Protein AF-A0AAI8BEH1-F1 (afdb_monomer_lite)

Structure (mmCIF, N/CA/C/O backbone):
data_AF-A0AAI8BEH1-F1
#
_entry.id   AF-A0AAI8BEH1-F1
#
loop_
_atom_site.group_PDB
_atom_site.id
_atom_site.type_symbol
_atom_site.label_atom_id
_atom_site.label_alt_id
_atom_site.label_comp_id
_atom_site.label_asym_id
_atom_site.label_entity_id
_atom_site.label_seq_id
_atom_site.pdbx_PDB_ins_code
_atom_site.Cartn_x
_atom_site.Cartn_y
_atom_site.Cartn_z
_atom_site.occupancy
_atom_site.B_iso_or_equiv
_atom_site.auth_seq_id
_atom_site.auth_comp_id
_atom_site.auth_asym_id
_atom_site.auth_atom_id
_atom_site.pdbx_PDB_model_num
ATOM 1 N N . MET A 1 1 ? -7.764 24.376 4.235 1.00 41.94 1 MET A N 1
ATOM 2 C CA . MET A 1 1 ? -6.865 23.401 3.581 1.00 41.94 1 MET A CA 1
ATOM 3 C C . MET A 1 1 ? -6.364 22.453 4.655 1.00 41.94 1 MET A C 1
ATOM 5 O O . MET A 1 1 ? -5.607 22.878 5.518 1.00 41.94 1 MET A O 1
ATOM 9 N N . THR A 1 2 ? -6.880 21.226 4.716 1.00 47.69 2 THR A N 1
ATOM 10 C CA . THR A 1 2 ? -6.486 20.275 5.764 1.00 47.69 2 THR A CA 1
ATOM 11 C C . THR A 1 2 ? -5.060 19.832 5.478 1.00 47.69 2 THR A C 1
ATOM 13 O O . THR A 1 2 ? -4.812 19.175 4.472 1.00 47.69 2 THR A O 1
ATOM 16 N N . ASN A 1 3 ? -4.127 20.248 6.330 1.00 54.34 3 ASN A N 1
ATOM 17 C CA . ASN A 1 3 ? -2.711 19.918 6.238 1.00 54.34 3 ASN A CA 1
ATOM 18 C C . ASN A 1 3 ? -2.559 18.420 6.553 1.00 54.34 3 ASN A C 1
ATOM 20 O O . ASN A 1 3 ? -2.408 18.021 7.709 1.00 54.34 3 ASN A O 1
ATOM 24 N N . GLN A 1 4 ? -2.771 17.569 5.551 1.00 69.69 4 GLN A N 1
ATOM 25 C CA . GLN A 1 4 ? -2.724 16.127 5.732 1.00 69.69 4 GLN A CA 1
ATOM 26 C C . GLN A 1 4 ? -1.251 15.765 5.885 1.00 69.69 4 GLN A C 1
ATOM 28 O O . GLN A 1 4 ? -0.481 15.894 4.948 1.00 69.69 4 GLN A O 1
ATOM 33 N N . ARG A 1 5 ? -0.825 15.416 7.097 1.00 86.44 5 ARG A N 1
ATOM 34 C CA . ARG A 1 5 ? 0.536 14.926 7.326 1.00 86.44 5 ARG A CA 1
ATOM 35 C C . ARG A 1 5 ? 0.601 13.461 6.917 1.00 86.44 5 ARG A C 1
ATOM 37 O O . ARG A 1 5 ? -0.348 12.719 7.192 1.00 86.44 5 ARG A O 1
ATOM 44 N N . SER A 1 6 ? 1.710 13.075 6.288 1.00 92.00 6 SER A N 1
ATOM 45 C CA . SER A 1 6 ? 2.006 11.669 6.020 1.00 92.00 6 SER A CA 1
ATOM 46 C C . SER A 1 6 ? 2.011 10.890 7.334 1.00 92.00 6 SER A C 1
ATOM 48 O O . SER A 1 6 ? 2.530 11.368 8.345 1.00 92.00 6 SER A O 1
ATOM 50 N N . ILE A 1 7 ? 1.390 9.716 7.325 1.00 92.88 7 ILE A N 1
ATOM 51 C CA . ILE A 1 7 ? 1.369 8.800 8.469 1.00 92.88 7 ILE A CA 1
ATOM 52 C C . ILE A 1 7 ? 2.483 7.753 8.376 1.00 92.88 7 ILE A C 1
ATOM 54 O O . ILE A 1 7 ? 2.939 7.271 9.407 1.00 92.88 7 ILE A O 1
ATOM 58 N N . THR A 1 8 ? 2.929 7.413 7.165 1.00 91.75 8 THR A N 1
ATOM 59 C CA . THR A 1 8 ? 3.984 6.413 6.938 1.00 91.75 8 THR A CA 1
ATOM 60 C C . THR A 1 8 ? 5.388 7.000 7.066 1.00 91.75 8 THR A C 1
ATOM 62 O O . THR A 1 8 ? 6.341 6.264 7.297 1.00 91.75 8 THR A O 1
ATOM 65 N N . GLY A 1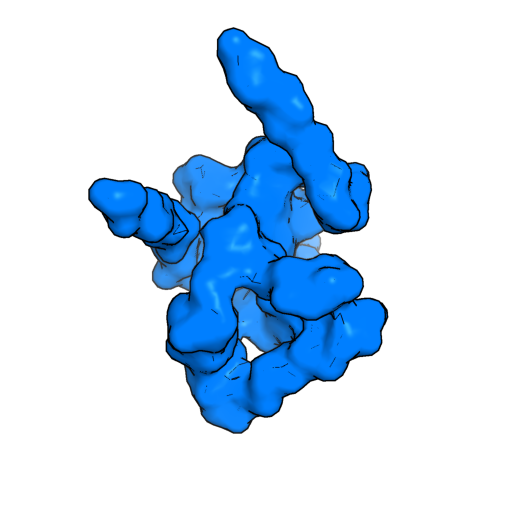 9 ? 5.519 8.323 6.910 1.00 91.31 9 GLY A N 1
ATOM 66 C CA . GLY A 1 9 ? 6.803 9.009 6.783 1.00 91.31 9 GLY A CA 1
ATOM 67 C C . GLY A 1 9 ? 7.338 9.060 5.348 1.00 91.31 9 GLY A C 1
ATOM 68 O O . GLY A 1 9 ? 8.356 9.705 5.126 1.00 91.31 9 GLY A O 1
ATOM 69 N N . PHE A 1 10 ? 6.661 8.439 4.373 1.00 91.69 10 PHE A N 1
ATOM 70 C CA . PHE A 1 10 ? 7.090 8.461 2.966 1.00 91.69 10 PHE A CA 1
ATOM 71 C C . PHE A 1 10 ? 6.685 9.736 2.225 1.00 91.69 10 PHE A C 1
ATOM 73 O O . PHE A 1 10 ? 7.298 10.058 1.218 1.00 91.69 10 PHE A O 1
ATOM 80 N N . GLY A 1 11 ? 5.677 10.464 2.709 1.00 94.38 11 GLY A N 1
ATOM 81 C CA . GLY A 1 11 ? 5.100 11.613 2.008 1.00 94.38 11 GLY A CA 1
ATOM 82 C C . GLY A 1 11 ? 3.668 11.340 1.553 1.00 94.38 11 GLY A C 1
ATOM 83 O O . GLY A 1 11 ? 3.268 10.203 1.308 1.00 94.38 11 GLY A O 1
ATOM 84 N N . 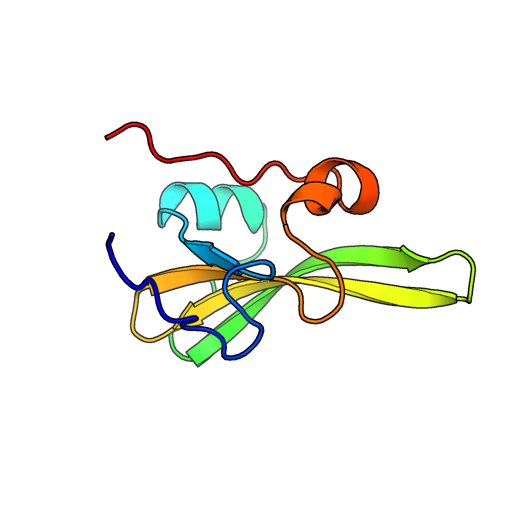VAL A 1 12 ? 2.856 12.394 1.471 1.00 94.00 12 VAL A N 1
ATOM 85 C CA . VAL A 1 12 ? 1.414 12.298 1.155 1.00 94.00 12 VAL A CA 1
ATOM 86 C C . VAL A 1 12 ? 1.138 11.865 -0.282 1.00 94.00 12 VAL A C 1
ATOM 88 O O . VAL A 1 12 ? 0.047 11.396 -0.614 1.00 94.00 12 VAL A O 1
ATOM 91 N N . GLU A 1 13 ? 2.118 12.057 -1.145 1.00 95.56 13 GLU A N 1
ATOM 92 C CA . GLU A 1 13 ? 2.168 11.651 -2.536 1.00 95.56 13 GLU A CA 1
ATOM 93 C C . GLU A 1 13 ? 2.523 10.164 -2.689 1.00 95.56 13 GLU A C 1
ATOM 95 O O . GLU A 1 13 ? 2.220 9.578 -3.721 1.00 95.56 13 GLU A O 1
ATOM 100 N N . PHE A 1 14 ? 3.048 9.533 -1.636 1.00 96.69 14 PHE A N 1
ATOM 101 C CA . PHE A 1 14 ? 3.488 8.134 -1.592 1.00 96.69 14 PHE A CA 1
ATOM 102 C C . PHE A 1 14 ? 2.587 7.235 -0.731 1.00 96.69 14 PHE A C 1
ATOM 104 O O . PHE A 1 14 ? 2.863 6.048 -0.544 1.00 96.69 14 PHE A O 1
ATOM 111 N N . GLU A 1 15 ? 1.492 7.780 -0.197 1.00 95.69 15 GLU A N 1
ATOM 112 C CA . GLU A 1 15 ? 0.553 7.050 0.650 1.00 95.69 15 GLU A CA 1
ATOM 113 C C . GLU A 1 15 ? -0.911 7.358 0.309 1.00 95.69 15 GLU A C 1
ATOM 115 O O . GLU A 1 15 ? -1.278 8.431 -0.183 1.00 95.69 15 GLU A O 1
ATOM 120 N N . HIS A 1 16 ? -1.784 6.406 0.627 1.00 95.44 16 HIS A N 1
ATOM 121 C CA . HIS A 1 16 ? -3.226 6.564 0.528 1.00 95.44 16 HIS A CA 1
ATOM 122 C C . HIS A 1 16 ? -3.921 5.784 1.639 1.00 95.44 16 HIS A C 1
ATOM 124 O O . HIS A 1 16 ? -3.785 4.565 1.745 1.00 95.44 16 HIS A O 1
ATOM 130 N N . ARG A 1 17 ? -4.699 6.476 2.475 1.00 95.38 17 ARG A N 1
ATOM 131 C CA . ARG A 1 17 ? -5.501 5.815 3.514 1.00 95.38 17 ARG A CA 1
ATOM 132 C C . ARG A 1 17 ? -6.602 4.986 2.865 1.00 95.38 17 ARG A C 1
ATOM 134 O O . ARG A 1 17 ? -7.309 5.464 1.981 1.00 95.38 17 ARG A O 1
ATOM 141 N N . VAL A 1 18 ? -6.779 3.761 3.344 1.00 95.00 18 VAL A N 1
ATOM 142 C CA . VAL A 1 18 ? -7.790 2.830 2.838 1.00 95.00 18 VAL A CA 1
ATOM 143 C C . VAL A 1 18 ? -8.642 2.293 3.982 1.00 95.00 18 VAL A C 1
ATOM 145 O O . VAL A 1 18 ? -8.207 2.213 5.130 1.00 95.00 18 VAL A O 1
ATOM 148 N N . THR A 1 19 ? -9.882 1.916 3.676 1.00 95.44 19 THR A N 1
ATOM 149 C CA . THR A 1 19 ? -10.731 1.211 4.641 1.00 95.44 19 THR A CA 1
ATOM 150 C C . THR A 1 19 ? -10.183 -0.191 4.905 1.00 95.44 19 THR A C 1
ATOM 152 O O . THR A 1 19 ? -9.438 -0.749 4.095 1.00 95.44 19 THR A O 1
ATOM 155 N N . ARG A 1 20 ? -10.593 -0.802 6.022 1.00 95.31 20 ARG A N 1
ATOM 156 C CA . ARG A 1 20 ? -10.241 -2.192 6.351 1.00 95.31 20 ARG A CA 1
ATOM 157 C C . ARG A 1 20 ? -10.662 -3.175 5.250 1.00 95.31 20 ARG A C 1
ATOM 159 O O . ARG A 1 20 ? -9.902 -4.088 4.935 1.00 95.31 20 ARG A O 1
ATOM 166 N N . ASP A 1 21 ? -11.832 -2.978 4.646 1.00 95.06 21 ASP A N 1
ATOM 167 C CA . ASP A 1 21 ? -12.342 -3.857 3.584 1.00 95.06 21 ASP A CA 1
ATOM 168 C C . ASP A 1 21 ? -11.533 -3.718 2.295 1.00 95.06 21 ASP A C 1
ATOM 170 O O . ASP A 1 21 ? -11.186 -4.713 1.650 1.00 95.06 21 ASP A O 1
ATOM 174 N N . ARG A 1 22 ? -11.136 -2.485 1.955 1.00 94.50 22 ARG A N 1
ATOM 175 C CA . ARG A 1 22 ? -10.242 -2.250 0.822 1.00 94.50 22 ARG A CA 1
ATOM 176 C C . ARG A 1 22 ? -8.856 -2.833 1.080 1.00 94.50 22 ARG A C 1
ATOM 178 O O . ARG A 1 22 ? -8.324 -3.491 0.194 1.00 94.50 22 ARG A O 1
ATOM 185 N N . ALA A 1 23 ? -8.305 -2.655 2.280 1.00 96.12 23 ALA A N 1
ATOM 186 C CA . ALA A 1 23 ? -7.049 -3.281 2.684 1.00 96.12 23 ALA A CA 1
ATOM 187 C C . ALA A 1 23 ? -7.117 -4.813 2.558 1.00 96.12 23 ALA A C 1
ATOM 189 O O . ALA A 1 23 ? -6.197 -5.423 2.023 1.00 96.12 23 ALA A O 1
ATOM 190 N N . ARG A 1 24 ? -8.235 -5.435 2.960 1.00 96.25 24 ARG A N 1
ATOM 191 C CA . ARG A 1 24 ? -8.436 -6.886 2.834 1.00 96.25 24 ARG A CA 1
ATOM 192 C C . ARG A 1 24 ? -8.471 -7.322 1.374 1.00 96.25 24 ARG A C 1
ATOM 194 O O . ARG A 1 24 ? -7.825 -8.298 1.019 1.00 96.25 24 ARG A O 1
ATOM 201 N N . THR A 1 25 ? -9.174 -6.565 0.534 1.00 95.44 25 THR A N 1
ATOM 202 C CA . THR A 1 25 ? -9.223 -6.806 -0.915 1.00 95.44 25 THR A CA 1
ATOM 203 C C . THR A 1 25 ? -7.827 -6.726 -1.537 1.00 95.44 25 THR A C 1
ATOM 205 O O . THR A 1 25 ?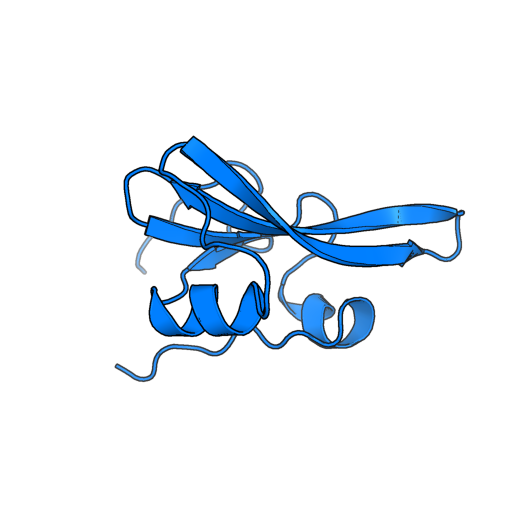 -7.468 -7.580 -2.338 1.00 95.44 25 THR A O 1
ATOM 208 N N . LEU A 1 26 ? -7.024 -5.729 -1.147 1.00 95.94 26 LEU A N 1
ATOM 209 C CA . LEU A 1 26 ? -5.653 -5.544 -1.635 1.00 95.94 26 LEU A CA 1
ATOM 210 C C . LEU A 1 26 ? -4.708 -6.661 -1.169 1.00 95.94 26 LEU A C 1
ATOM 212 O O . LEU A 1 26 ? -3.874 -7.109 -1.949 1.00 95.94 26 LEU A O 1
ATOM 216 N N . CYS A 1 27 ? -4.843 -7.135 0.073 1.00 96.00 27 CYS A N 1
ATOM 217 C CA . CYS A 1 27 ? -4.065 -8.273 0.571 1.00 96.00 27 CYS A CA 1
ATOM 218 C C . CYS A 1 27 ? -4.447 -9.605 -0.106 1.00 96.00 27 CYS A C 1
ATOM 220 O O . CYS A 1 27 ? -3.633 -10.532 -0.134 1.00 96.00 27 CYS A O 1
ATOM 222 N N . GLY A 1 28 ? -5.657 -9.714 -0.664 1.00 93.75 28 GLY A N 1
ATOM 223 C CA . GLY A 1 28 ? -6.143 -10.921 -1.328 1.00 93.75 28 GLY A CA 1
ATOM 224 C C . GLY A 1 28 ? -6.177 -12.111 -0.369 1.00 93.75 28 GLY A C 1
ATOM 225 O O . GLY A 1 28 ? -6.857 -12.076 0.653 1.00 93.75 28 GLY A O 1
ATOM 226 N N . ILE A 1 29 ? -5.420 -13.163 -0.688 1.00 93.56 29 ILE A N 1
ATOM 227 C CA . ILE A 1 29 ? -5.295 -14.361 0.161 1.00 93.56 29 ILE A CA 1
ATOM 228 C C . ILE A 1 29 ? -4.403 -14.142 1.392 1.00 93.56 29 ILE A C 1
ATOM 230 O O . ILE A 1 29 ? -4.402 -14.962 2.309 1.00 93.56 29 ILE A O 1
ATOM 234 N N . ARG A 1 30 ? -3.601 -13.069 1.407 1.00 93.69 30 ARG A N 1
ATOM 235 C CA . ARG A 1 30 ? -2.701 -12.763 2.522 1.00 93.69 30 ARG A CA 1
ATOM 236 C C . ARG A 1 30 ? -3.512 -12.181 3.681 1.00 93.69 30 ARG A C 1
ATOM 238 O O . ARG A 1 30 ? -4.488 -11.463 3.448 1.00 93.69 30 ARG A O 1
ATOM 245 N N . PRO A 1 31 ? -3.119 -12.447 4.936 1.00 93.50 31 PRO A N 1
ATOM 246 C CA . PRO A 1 31 ? -3.778 -11.826 6.073 1.00 93.50 31 PRO A CA 1
ATOM 247 C C . PRO A 1 31 ? -3.636 -10.299 6.020 1.00 93.50 31 PRO A C 1
ATOM 249 O O . PRO A 1 31 ? -2.670 -9.758 5.482 1.00 93.50 31 PRO A O 1
ATOM 252 N N . LEU A 1 32 ? -4.597 -9.598 6.624 1.00 96.62 32 LEU A N 1
ATOM 253 C CA . LEU A 1 32 ? -4.427 -8.179 6.927 1.00 96.62 32 LEU A CA 1
ATOM 254 C C . LEU A 1 32 ? -3.245 -7.996 7.895 1.00 96.62 32 LEU A C 1
ATOM 256 O O . LEU A 1 32 ? -3.137 -8.766 8.857 1.00 96.62 32 LEU A O 1
ATOM 260 N N . PRO A 1 33 ? -2.402 -6.967 7.705 1.00 97.62 33 PRO A N 1
ATOM 261 C CA . PRO A 1 33 ? -1.295 -6.708 8.612 1.00 97.62 33 PRO A CA 1
ATOM 262 C C . PRO A 1 33 ? -1.797 -6.385 10.023 1.00 97.62 33 PRO A C 1
ATOM 264 O O . PRO A 1 33 ? -2.753 -5.621 10.221 1.00 97.62 33 PRO A O 1
ATOM 267 N N . ARG A 1 34 ? -1.118 -6.957 11.023 1.00 97.56 34 ARG A N 1
ATOM 268 C CA . ARG A 1 34 ? -1.273 -6.565 12.431 1.00 97.56 34 ARG A CA 1
ATOM 269 C C . ARG A 1 34 ? -0.773 -5.131 12.623 1.00 97.56 34 ARG A C 1
ATOM 271 O O . ARG A 1 34 ? 0.004 -4.633 11.817 1.00 97.56 34 ARG A O 1
ATOM 278 N N . MET A 1 35 ? -1.209 -4.475 13.694 1.00 97.75 35 MET A N 1
ATOM 279 C CA . MET A 1 35 ? -0.749 -3.123 14.024 1.00 97.75 35 MET A CA 1
ATOM 280 C C . MET A 1 35 ? 0.781 -3.083 14.152 1.00 97.75 35 MET A C 1
ATOM 282 O O . MET A 1 35 ? 1.356 -3.951 14.804 1.00 97.75 35 MET A O 1
ATOM 286 N N . GLY A 1 36 ? 1.416 -2.095 13.518 1.00 96.25 36 GLY A N 1
ATOM 287 C CA . GLY A 1 36 ? 2.874 -1.949 13.444 1.00 96.25 36 GLY A CA 1
ATOM 288 C C . GLY A 1 36 ? 3.545 -2.782 12.347 1.00 96.25 36 GLY A C 1
ATOM 289 O O . GLY A 1 36 ? 4.759 -2.706 12.201 1.00 96.25 36 GLY A O 1
ATOM 290 N N . TYR A 1 37 ? 2.779 -3.556 11.574 1.00 97.69 37 TYR A N 1
ATOM 291 C CA . TYR A 1 37 ? 3.291 -4.393 10.491 1.00 97.69 37 TYR A CA 1
ATOM 292 C C . TYR A 1 37 ? 2.735 -3.972 9.132 1.00 97.69 37 TYR A C 1
ATOM 294 O O . TYR A 1 37 ? 1.788 -3.186 9.011 1.00 97.69 37 TYR A O 1
ATOM 302 N N . GLU A 1 38 ? 3.315 -4.569 8.099 1.00 97.56 38 GLU A N 1
ATOM 303 C CA . GLU A 1 38 ? 2.938 -4.370 6.713 1.00 97.56 38 GLU A CA 1
ATOM 304 C C . GLU A 1 38 ? 2.813 -5.691 5.954 1.00 97.56 38 GLU A C 1
ATOM 306 O O . GLU A 1 38 ? 3.268 -6.752 6.381 1.00 97.56 38 GLU A O 1
ATOM 311 N N . THR A 1 39 ? 2.125 -5.641 4.824 1.00 98.00 39 THR A N 1
ATOM 312 C CA . THR A 1 39 ? 1.954 -6.758 3.901 1.00 98.00 39 THR A CA 1
ATOM 313 C C . THR A 1 39 ? 2.241 -6.259 2.499 1.00 98.00 39 THR A C 1
ATOM 315 O O . THR A 1 39 ? 1.577 -5.344 2.015 1.00 98.00 39 THR A O 1
ATOM 318 N N . CYS A 1 40 ? 3.230 -6.861 1.839 1.00 97.12 40 CYS A N 1
ATOM 319 C CA . CYS A 1 40 ? 3.521 -6.558 0.443 1.00 97.12 40 CYS A CA 1
ATOM 320 C C . CYS A 1 40 ? 2.373 -7.078 -0.425 1.00 97.12 40 CYS A C 1
ATOM 322 O O . CYS A 1 40 ? 2.036 -8.264 -0.345 1.00 97.12 40 CYS A O 1
ATOM 324 N N . VAL A 1 41 ? 1.788 -6.204 -1.239 1.00 96.56 41 VAL A N 1
ATOM 325 C CA . VAL A 1 41 ? 0.649 -6.531 -2.110 1.00 96.56 41 VAL A CA 1
ATOM 326 C C . VAL A 1 41 ? 1.004 -6.481 -3.592 1.00 96.56 41 VAL A C 1
ATOM 328 O O . VAL A 1 41 ? 0.364 -7.165 -4.382 1.00 96.56 41 VAL A O 1
ATOM 331 N N . ALA A 1 42 ? 2.058 -5.753 -3.972 1.00 96.19 42 ALA A N 1
ATOM 332 C CA . ALA A 1 42 ? 2.594 -5.783 -5.329 1.00 96.19 42 ALA A CA 1
ATOM 333 C C . ALA A 1 42 ? 4.114 -5.587 -5.337 1.00 96.19 42 ALA A C 1
ATOM 335 O O . ALA A 1 42 ? 4.668 -4.854 -4.516 1.00 96.19 42 ALA A O 1
ATOM 336 N N . VAL A 1 43 ? 4.776 -6.240 -6.294 1.00 96.25 43 VAL A N 1
ATOM 337 C CA . VAL A 1 43 ? 6.213 -6.117 -6.558 1.00 96.25 43 VAL A CA 1
ATOM 338 C C . VAL A 1 43 ? 6.412 -5.966 -8.059 1.00 96.25 43 VAL A C 1
ATOM 340 O O . VAL A 1 43 ? 5.833 -6.729 -8.839 1.00 96.25 43 VAL A O 1
ATOM 343 N N . LYS A 1 44 ? 7.242 -5.007 -8.465 1.00 96.19 44 LYS A N 1
ATOM 344 C CA . LYS A 1 44 ? 7.640 -4.795 -9.860 1.00 96.19 44 LYS A CA 1
ATOM 345 C C . LYS A 1 44 ? 9.121 -4.481 -9.968 1.00 96.19 44 LYS A C 1
ATOM 347 O O . LYS A 1 44 ? 9.748 -4.085 -8.993 1.00 96.19 44 LYS A O 1
ATOM 352 N N . ARG A 1 45 ? 9.674 -4.685 -11.161 1.00 95.38 45 ARG A N 1
ATOM 353 C CA . ARG A 1 45 ? 11.007 -4.204 -11.520 1.00 95.38 45 ARG A CA 1
ATOM 354 C C . ARG A 1 45 ? 10.862 -3.016 -12.451 1.00 95.38 45 ARG A C 1
ATOM 356 O O . ARG A 1 45 ? 10.017 -3.066 -13.344 1.00 95.38 45 ARG A O 1
ATOM 363 N N . ASP A 1 46 ? 11.652 -1.979 -12.228 1.00 91.50 46 ASP A N 1
ATOM 364 C CA . ASP A 1 46 ? 11.765 -0.883 -13.182 1.00 91.50 46 ASP A CA 1
ATOM 365 C C . ASP A 1 46 ? 12.738 -1.231 -14.326 1.00 91.50 46 ASP A C 1
ATOM 367 O O . ASP A 1 46 ? 13.294 -2.330 -14.396 1.00 91.50 46 ASP A O 1
ATOM 371 N N . HIS A 1 47 ? 12.928 -0.282 -15.242 1.00 89.31 47 HIS A N 1
ATOM 372 C CA . HIS A 1 47 ? 13.812 -0.417 -16.402 1.00 89.31 47 HIS A CA 1
ATOM 373 C C . HIS A 1 47 ? 15.306 -0.460 -16.035 1.00 89.31 47 HIS A C 1
ATOM 375 O O . HIS A 1 47 ? 16.116 -0.887 -16.854 1.00 89.31 47 HIS A O 1
ATOM 381 N N . LEU A 1 48 ? 15.669 -0.048 -14.817 1.00 91.69 48 LEU A N 1
ATOM 382 C CA . LEU A 1 48 ? 17.032 -0.087 -14.280 1.00 91.69 48 LEU A CA 1
ATOM 383 C C . LEU A 1 48 ? 17.283 -1.339 -13.421 1.00 91.69 48 LEU A C 1
ATOM 385 O O . LEU A 1 48 ? 18.399 -1.561 -12.958 1.00 91.69 48 LEU A O 1
ATOM 389 N N . GLY A 1 49 ? 16.262 -2.178 -13.217 1.00 91.25 49 GLY A N 1
ATOM 390 C CA . GLY A 1 49 ? 16.331 -3.396 -12.415 1.00 91.25 49 GLY A CA 1
ATOM 391 C C . GLY A 1 49 ? 16.049 -3.198 -10.921 1.00 91.25 49 GLY A C 1
ATOM 392 O O . GLY A 1 49 ? 16.108 -4.175 -10.165 1.00 91.25 49 GLY A O 1
ATOM 393 N N . PHE A 1 50 ? 15.697 -1.989 -10.474 1.00 93.19 50 PHE A N 1
ATOM 394 C CA . PHE A 1 50 ? 15.290 -1.745 -9.093 1.00 93.19 50 PHE A CA 1
ATOM 395 C C . PHE A 1 50 ? 13.941 -2.396 -8.797 1.00 93.19 50 PHE A C 1
ATOM 397 O O . PHE A 1 50 ? 13.049 -2.470 -9.641 1.00 93.19 50 PHE A O 1
ATOM 404 N N . THR A 1 51 ? 13.793 -2.903 -7.572 1.00 95.94 51 THR A N 1
ATOM 405 C CA . THR A 1 51 ? 12.555 -3.555 -7.131 1.00 95.94 51 THR A CA 1
ATOM 406 C C . THR A 1 51 ? 11.646 -2.552 -6.435 1.00 95.94 51 THR A C 1
ATOM 408 O O . THR A 1 51 ? 11.897 -2.190 -5.286 1.00 95.94 51 THR A O 1
ATOM 411 N N . LEU A 1 52 ? 10.569 -2.185 -7.119 1.00 97.12 52 LEU A N 1
ATOM 412 C CA . LEU A 1 52 ? 9.496 -1.331 -6.628 1.00 97.12 52 LEU A CA 1
ATOM 413 C C . LEU A 1 52 ? 8.487 -2.168 -5.844 1.00 97.12 52 LEU A C 1
ATOM 415 O O . LEU A 1 52 ? 8.145 -3.290 -6.250 1.00 97.12 52 LEU A O 1
ATOM 419 N N . ARG A 1 53 ? 7.998 -1.640 -4.721 1.00 97.38 53 ARG A N 1
ATOM 420 C CA . ARG A 1 53 ? 7.063 -2.371 -3.855 1.00 97.38 53 ARG A CA 1
ATOM 421 C C . ARG A 1 53 ? 5.888 -1.512 -3.428 1.00 97.38 53 ARG A C 1
ATOM 423 O O . ARG A 1 53 ? 6.029 -0.325 -3.141 1.00 97.38 53 ARG A O 1
ATOM 430 N N . LEU A 1 54 ? 4.740 -2.171 -3.319 1.00 97.62 54 LEU A N 1
ATOM 431 C CA . LEU A 1 54 ? 3.522 -1.606 -2.766 1.00 97.62 54 LEU A CA 1
ATOM 432 C C . LEU A 1 54 ? 3.098 -2.410 -1.539 1.00 97.62 54 LEU A C 1
ATOM 434 O O . LEU A 1 54 ? 3.044 -3.646 -1.571 1.00 97.62 54 LEU A O 1
ATOM 438 N N . TRP A 1 55 ? 2.772 -1.698 -0.470 1.00 97.94 55 TRP A N 1
ATOM 439 C CA . TRP A 1 55 ? 2.507 -2.256 0.848 1.00 97.94 55 TRP A CA 1
ATOM 440 C C . TRP A 1 55 ? 1.159 -1.794 1.369 1.00 97.94 55 TRP A C 1
ATOM 442 O O . TRP A 1 55 ? 0.802 -0.627 1.249 1.00 97.94 55 TRP A O 1
ATOM 452 N N . VAL A 1 56 ? 0.432 -2.700 2.011 1.00 97.88 56 VAL A N 1
ATOM 453 C CA . VAL A 1 56 ? -0.609 -2.326 2.967 1.00 97.88 56 VAL A CA 1
ATOM 454 C C . VAL A 1 56 ? 0.042 -2.303 4.344 1.00 97.88 56 VAL A C 1
ATOM 456 O O . VAL A 1 56 ? 0.575 -3.317 4.784 1.00 97.88 56 VAL A O 1
ATOM 459 N N . GLN A 1 57 ? -0.012 -1.167 5.025 1.00 98.00 57 GLN A N 1
ATOM 460 C CA . GLN A 1 57 ? 0.523 -0.951 6.367 1.00 98.00 57 GLN A CA 1
ATOM 461 C C . GLN A 1 57 ? -0.629 -0.748 7.353 1.00 98.00 57 GLN A C 1
ATOM 463 O O . GLN A 1 57 ? -1.665 -0.186 6.993 1.00 98.00 57 GLN A O 1
ATOM 468 N N . ASN A 1 58 ? -0.464 -1.197 8.597 1.00 97.88 58 ASN A N 1
ATOM 469 C CA . ASN A 1 58 ? -1.405 -0.925 9.684 1.00 97.88 58 ASN A CA 1
ATOM 470 C C . ASN A 1 58 ? -0.718 -0.066 10.749 1.00 97.88 58 ASN A C 1
ATOM 472 O O . ASN A 1 58 ? -0.049 -0.580 11.647 1.00 97.88 58 ASN A O 1
ATOM 476 N N . ILE A 1 59 ? -0.895 1.249 10.643 1.00 96.75 59 ILE A N 1
ATOM 477 C CA . ILE A 1 59 ? -0.266 2.226 11.531 1.00 96.75 59 ILE A CA 1
ATOM 478 C C . ILE A 1 59 ? -1.296 2.656 12.565 1.00 96.75 59 ILE A C 1
ATOM 480 O O . ILE A 1 59 ? -2.251 3.372 12.257 1.00 96.75 59 ILE A O 1
ATOM 484 N N . SER A 1 60 ? -1.125 2.165 13.793 1.00 94.88 60 SER A N 1
ATOM 485 C CA . SER A 1 60 ? -2.011 2.462 14.925 1.00 94.88 60 SER A CA 1
ATOM 486 C C . SER A 1 60 ? -3.500 2.243 14.609 1.00 94.88 60 SER A C 1
ATOM 488 O O . SER A 1 60 ? -4.351 3.051 14.971 1.00 94.88 60 SER A O 1
ATOM 490 N N . GLY A 1 61 ? -3.831 1.164 13.887 1.00 94.62 61 GLY A N 1
ATOM 491 C CA . GLY A 1 61 ? -5.206 0.822 13.500 1.00 94.62 61 GLY A CA 1
ATOM 492 C C . GLY A 1 61 ? -5.697 1.484 12.208 1.00 94.62 61 GLY A C 1
ATOM 493 O O . GLY A 1 61 ? -6.772 1.133 11.719 1.00 94.62 61 GLY A O 1
ATOM 494 N N . THR A 1 62 ? -4.918 2.397 11.623 1.00 96.06 62 THR A N 1
ATOM 495 C CA . THR A 1 62 ? -5.197 2.991 10.311 1.00 96.06 62 THR A CA 1
ATOM 496 C C . THR A 1 62 ? -4.521 2.174 9.219 1.00 96.06 62 THR A C 1
ATOM 498 O O . THR A 1 62 ? -3.303 1.998 9.238 1.00 96.06 62 THR A O 1
ATOM 501 N N . TYR A 1 63 ? -5.300 1.701 8.243 1.00 96.69 63 TYR A N 1
ATOM 502 C CA . TYR A 1 63 ? -4.747 1.023 7.074 1.00 96.69 63 TYR A CA 1
ATOM 503 C C . TYR A 1 63 ? -4.341 2.025 6.000 1.00 96.69 63 TYR A C 1
ATOM 505 O O . TYR A 1 63 ? -5.098 2.931 5.637 1.00 96.69 63 TYR A O 1
ATOM 513 N N . VAL A 1 64 ? -3.137 1.839 5.478 1.00 96.94 64 VAL A N 1
ATOM 514 C CA . VAL A 1 64 ? -2.523 2.743 4.511 1.00 96.94 64 VAL A CA 1
ATOM 515 C C . VAL A 1 64 ? -1.910 1.909 3.405 1.00 96.94 64 VAL A C 1
ATOM 517 O O . VAL A 1 64 ? -1.166 0.973 3.672 1.00 96.94 64 VAL A O 1
ATOM 520 N N . LEU A 1 65 ? -2.256 2.221 2.163 1.00 97.50 65 LEU A N 1
ATOM 521 C CA . LEU A 1 65 ? -1.542 1.729 0.997 1.00 97.50 65 LEU A CA 1
ATOM 522 C C . LEU A 1 65 ? -0.361 2.671 0.758 1.00 97.50 65 LEU A C 1
ATOM 524 O O . LEU A 1 65 ? -0.570 3.882 0.734 1.00 97.50 65 LEU A O 1
ATOM 528 N N . ALA A 1 66 ? 0.853 2.149 0.629 1.00 97.50 66 ALA A N 1
ATOM 529 C CA . ALA A 1 66 ? 2.049 2.975 0.543 1.00 97.50 66 ALA A CA 1
ATOM 530 C C . ALA A 1 66 ? 3.161 2.320 -0.279 1.00 97.50 66 ALA A C 1
ATOM 532 O O . ALA A 1 66 ? 3.286 1.094 -0.328 1.00 97.50 66 ALA A O 1
ATOM 533 N N . SER A 1 67 ? 3.987 3.153 -0.899 1.00 97.31 67 SER A N 1
ATOM 534 C CA . SER A 1 67 ? 5.211 2.757 -1.591 1.00 97.31 67 SER A CA 1
ATOM 535 C C . SER A 1 67 ? 6.290 3.782 -1.272 1.00 97.31 67 SER A C 1
ATOM 537 O O . SER A 1 67 ? 6.014 4.971 -1.315 1.00 97.31 67 SER A O 1
ATOM 539 N N . ALA A 1 68 ? 7.503 3.343 -0.944 1.00 95.38 68 ALA A N 1
ATOM 540 C CA . ALA A 1 68 ? 8.605 4.260 -0.639 1.00 95.38 68 ALA A CA 1
ATOM 541 C C . ALA A 1 68 ? 9.251 4.860 -1.903 1.00 95.38 68 ALA A C 1
ATOM 543 O O . ALA A 1 68 ? 10.012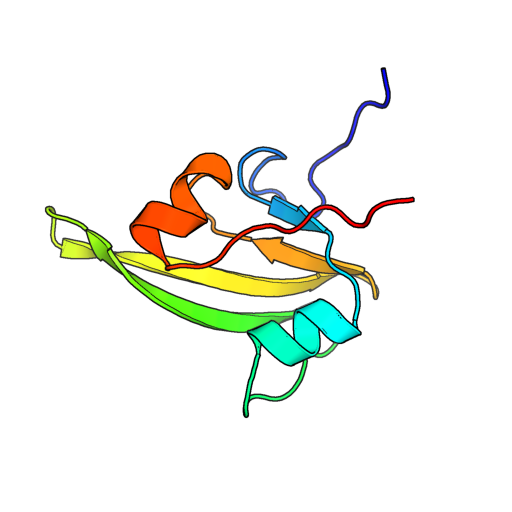 5.816 -1.814 1.00 95.38 68 ALA A O 1
ATOM 544 N N . ASP A 1 69 ? 8.980 4.264 -3.065 1.00 94.44 69 ASP A N 1
ATOM 545 C CA . ASP A 1 69 ? 9.703 4.503 -4.317 1.00 94.44 69 ASP A CA 1
ATOM 546 C C . ASP A 1 69 ? 8.795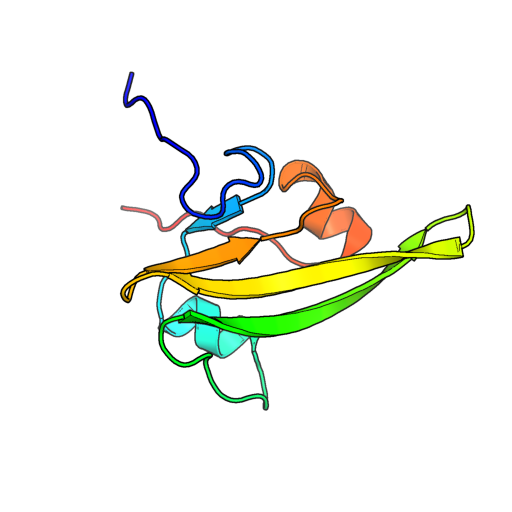 4.964 -5.468 1.00 94.44 69 ASP A C 1
ATOM 548 O O . ASP A 1 69 ? 9.278 5.514 -6.457 1.00 94.44 69 ASP A O 1
ATOM 552 N N . THR A 1 70 ? 7.477 4.782 -5.346 1.00 96.50 70 THR A N 1
ATOM 553 C CA . THR A 1 70 ? 6.524 5.070 -6.420 1.00 96.50 70 THR A CA 1
ATOM 554 C C . THR A 1 70 ? 5.388 5.960 -5.919 1.00 96.50 70 THR A C 1
ATOM 556 O O . THR A 1 70 ? 4.640 5.574 -5.019 1.00 96.50 70 THR A O 1
ATOM 559 N N . ALA A 1 71 ? 5.214 7.131 -6.535 1.00 95.75 71 ALA A N 1
ATOM 560 C CA . ALA A 1 71 ? 4.120 8.050 -6.224 1.00 95.75 71 ALA A CA 1
ATOM 561 C C . ALA A 1 71 ? 2.744 7.457 -6.586 1.00 95.75 71 ALA A C 1
ATOM 563 O O . ALA A 1 71 ? 2.605 6.652 -7.513 1.00 95.75 71 ALA A O 1
ATOM 564 N N . LYS A 1 72 ? 1.709 7.837 -5.831 1.00 95.19 72 LYS A N 1
ATOM 565 C CA . LYS A 1 72 ? 0.377 7.214 -5.879 1.00 95.19 72 LYS A CA 1
ATOM 566 C C . LYS A 1 72 ? -0.391 7.434 -7.176 1.00 95.19 72 LYS A C 1
ATOM 568 O O . LYS A 1 72 ? -1.253 6.626 -7.512 1.00 95.19 72 LYS A O 1
ATOM 573 N N . ASP A 1 73 ? -0.083 8.502 -7.899 1.00 95.56 73 ASP A N 1
ATOM 574 C CA . ASP A 1 73 ? -0.603 8.784 -9.239 1.00 95.56 73 ASP A CA 1
ATOM 575 C C . ASP A 1 73 ? -0.102 7.777 -10.288 1.00 95.56 73 ASP A C 1
ATOM 577 O O . ASP A 1 73 ? -0.787 7.532 -11.277 1.00 95.56 73 ASP A O 1
ATOM 581 N N . ARG A 1 74 ? 1.033 7.118 -10.030 1.00 95.25 74 ARG A N 1
ATOM 582 C CA . ARG A 1 74 ? 1.623 6.096 -10.905 1.00 95.25 74 ARG A CA 1
ATOM 583 C C . ARG A 1 74 ? 1.299 4.659 -10.506 1.00 95.25 74 ARG A C 1
ATOM 585 O O . ARG A 1 74 ? 1.672 3.729 -11.216 1.00 95.25 74 ARG A O 1
ATOM 592 N N . TRP A 1 75 ? 0.604 4.424 -9.392 1.00 95.88 75 TRP A N 1
ATOM 593 C CA . TRP A 1 75 ? 0.345 3.054 -8.922 1.00 95.88 75 TRP A CA 1
ATOM 594 C C . TRP A 1 75 ? -0.507 2.219 -9.873 1.00 95.88 75 TRP A C 1
ATOM 596 O O . TRP A 1 75 ? -0.342 0.999 -9.920 1.00 95.88 75 TRP A O 1
ATOM 606 N N . GLU A 1 76 ? -1.401 2.842 -10.637 1.00 95.31 76 GLU A N 1
ATOM 607 C CA . GLU A 1 76 ? -2.169 2.116 -11.643 1.00 95.31 76 GLU A CA 1
ATOM 608 C C . GLU A 1 76 ? -1.273 1.636 -12.788 1.00 95.31 76 GLU A C 1
ATOM 610 O O . GLU A 1 76 ? -1.322 0.464 -13.145 1.00 95.31 76 GLU A O 1
ATOM 615 N N . GLU A 1 77 ? -0.413 2.509 -13.309 1.00 94.81 77 GLU A N 1
ATOM 616 C CA . GLU A 1 77 ? 0.546 2.182 -14.368 1.00 94.81 77 GLU A CA 1
ATOM 617 C C . GLU A 1 77 ? 1.545 1.108 -13.908 1.00 94.81 77 GLU A C 1
ATOM 619 O O . GLU A 1 77 ? 1.776 0.120 -14.602 1.00 94.81 77 GLU A O 1
ATOM 624 N N . VAL A 1 78 ? 2.121 1.281 -12.715 1.00 95.44 78 VAL A N 1
ATOM 625 C CA . VAL A 1 78 ? 3.213 0.432 -12.224 1.00 95.44 78 VAL A CA 1
ATOM 626 C C . VAL A 1 78 ? 2.675 -0.873 -11.641 1.00 95.44 78 VAL A C 1
ATOM 628 O O . VAL A 1 78 ? 3.104 -1.962 -12.024 1.00 95.44 78 VAL A O 1
ATOM 631 N N . PHE A 1 79 ? 1.726 -0.792 -10.709 1.00 95.56 79 PHE A N 1
ATOM 632 C CA . PHE A 1 79 ? 1.270 -1.936 -9.917 1.00 95.56 79 PHE A CA 1
ATOM 633 C C . PHE A 1 79 ? -0.098 -2.480 -10.340 1.00 95.56 79 PHE A C 1
ATOM 635 O O . PHE A 1 79 ? -0.530 -3.476 -9.762 1.00 95.56 79 PHE A O 1
ATOM 642 N N . ALA A 1 80 ? -0.784 -1.861 -11.310 1.00 93.62 80 ALA A N 1
ATOM 643 C CA . ALA A 1 80 ? -2.189 -2.138 -11.628 1.00 93.62 80 ALA A CA 1
ATOM 644 C C . ALA A 1 80 ? -3.132 -1.939 -10.423 1.00 93.62 80 ALA A C 1
ATOM 646 O O . ALA A 1 80 ? -4.160 -2.607 -10.295 1.00 93.62 80 ALA A O 1
ATOM 647 N N . VAL A 1 81 ? -2.792 -1.010 -9.517 1.00 92.06 81 VAL A N 1
ATOM 648 C CA . VAL A 1 81 ? -3.579 -0.717 -8.311 1.00 92.06 81 VAL A CA 1
ATOM 649 C C . VAL A 1 81 ? -4.061 0.727 -8.321 1.00 92.06 81 VAL A C 1
ATOM 651 O O . VAL A 1 81 ? -3.272 1.660 -8.227 1.00 92.06 81 VAL A O 1
ATOM 654 N N . ARG A 1 82 ? -5.387 0.915 -8.336 1.00 88.69 82 ARG A N 1
ATOM 655 C CA . ARG A 1 82 ? -6.003 2.234 -8.145 1.00 88.69 82 ARG A CA 1
ATOM 656 C C . ARG A 1 82 ? -6.157 2.579 -6.657 1.00 88.69 82 ARG A C 1
ATOM 658 O O . ARG A 1 82 ? -6.820 1.815 -5.929 1.00 88.69 82 ARG A O 1
ATOM 665 N N . PRO A 1 83 ? -5.647 3.741 -6.202 1.00 76.00 83 PRO A N 1
ATOM 666 C CA . PRO A 1 83 ? -6.005 4.309 -4.909 1.00 76.00 83 PRO A CA 1
ATOM 667 C C . PRO A 1 83 ? -7.438 4.847 -4.994 1.00 76.00 83 PRO A C 1
ATOM 669 O O . PRO A 1 83 ? -7.683 5.989 -5.369 1.00 76.00 83 PRO A O 1
ATOM 672 N N . HIS A 1 84 ? -8.435 4.009 -4.710 1.00 70.00 84 HIS A N 1
ATOM 673 C CA . HIS A 1 84 ? -9.820 4.479 -4.723 1.00 70.00 84 HIS A CA 1
ATOM 674 C C . HIS A 1 84 ? -10.047 5.467 -3.570 1.00 70.00 84 HIS A C 1
ATOM 676 O O . HIS A 1 84 ? -9.768 5.156 -2.409 1.00 70.00 84 HIS A O 1
ATOM 682 N N . CYS A 1 85 ? -10.580 6.651 -3.874 1.00 48.28 85 CYS A N 1
ATOM 683 C CA . CYS A 1 85 ? -11.166 7.526 -2.864 1.00 48.28 85 CYS A CA 1
ATOM 684 C C . CYS A 1 85 ? -12.379 6.838 -2.232 1.00 48.28 85 CYS A C 1
ATOM 686 O O . CYS A 1 85 ? -13.279 6.391 -2.944 1.00 48.28 85 CYS A O 1
ATOM 688 N N . ALA A 1 86 ? -12.441 6.816 -0.901 1.00 44.97 86 ALA A N 1
ATOM 689 C CA . ALA A 1 86 ? -13.721 6.693 -0.223 1.00 44.97 86 ALA A CA 1
ATOM 690 C C . ALA A 1 86 ? -14.570 7.902 -0.648 1.00 44.97 86 ALA A C 1
ATOM 692 O O . ALA A 1 86 ? -14.214 9.040 -0.331 1.00 44.97 86 ALA A O 1
ATOM 693 N N . ARG A 1 87 ? -15.648 7.682 -1.412 1.00 36.59 87 ARG A N 1
ATOM 694 C CA . ARG A 1 87 ? -16.721 8.680 -1.481 1.00 36.59 87 ARG A CA 1
ATOM 695 C C . ARG A 1 87 ? -17.246 8.817 -0.051 1.00 36.59 87 ARG A C 1
AT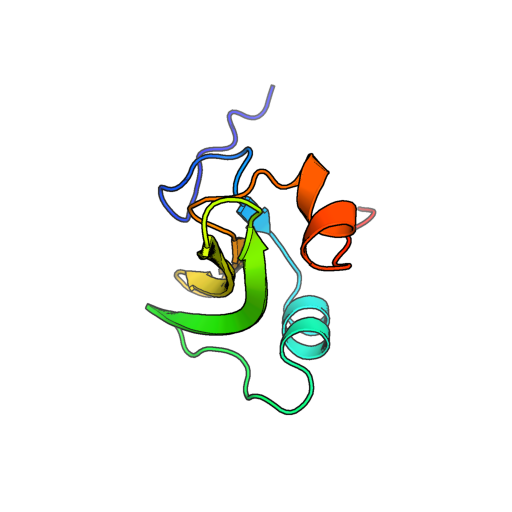OM 697 O O . ARG A 1 87 ? -17.622 7.811 0.548 1.00 36.59 87 ARG A O 1
ATOM 704 N N . ARG A 1 88 ? -17.119 10.024 0.499 1.00 37.25 88 ARG A N 1
ATOM 705 C CA . ARG A 1 88 ? -17.819 10.422 1.721 1.00 37.25 88 ARG A CA 1
ATOM 706 C C . ARG A 1 88 ? -19.315 10.440 1.463 1.00 37.25 88 ARG A C 1
ATOM 708 O O . ARG A 1 88 ? -19.681 10.757 0.308 1.00 37.25 88 ARG A O 1
#

Sequence (88 aa):
MTNQRSITGFGVEFEHRVTRDRARTLCGIRPLPRMGYETCVAVKRDHLGFTLRLWVQNISGTYVLASADTAKDRWEEVFAVRPHCARR

Organism: NCBI:txid342113

pLDDT: mean 90.35, std 14.41, range [36.59, 98.0]

Secondary structure (DSSP, 8-state):
------SSSS-TTSEEEE-HHHHHHHHTTSPPPPTT-EEEEEEEE-TTS-EEEEEEEEETTEEEEE-SSS-GGGHHHHHS--------

Foldseek 3Di:
DPPDDDLVPLDPQFKAWDDPVVQCVQCPVHDRDDEPDKDWRFWDADPVRDIWTWIFHQHVNITMIGTNPDTQVCCCVTGVDHRDDDPD

Radius of gyration: 12.61 Å; chains: 1; bounding box: 35×38×31 Å